Protein AF-A0A9D3WPE5-F1 (afdb_monomer)

Foldseek 3Di:
DDFDWDDDPHWTWTDDVPVQWIATPVPRDIDGHDDDPDDDDVVVCQCVQPLRRPQVPDDDPPDDDDDPPDPDDPPDDDDDPVDQKDKDWDDCNDPVVVVVVVVVCVPPPPVHDDDDTDIDIDGPVVCVVPVD

Solvent-accessible surface area (backbone atoms only — not comparable to full-atom values): 8786 Å² total; per-residue (Å²): 135,86,75,53,71,52,78,60,99,88,51,50,32,46,45,39,79,89,80,36,32,34,31,35,70,85,76,68,52,73,45,73,59,73,78,78,78,81,88,70,57,67,83,75,46,38,71,73,35,93,80,54,43,74,53,81,79,61,72,79,74,78,78,81,67,94,66,77,94,60,100,60,66,88,88,60,73,93,72,57,94,91,50,77,59,49,75,42,80,52,50,79,79,38,71,65,36,53,53,52,50,54,58,51,44,71,79,42,53,68,95,81,45,79,84,87,82,49,70,46,77,48,38,63,68,61,44,70,67,63,73,115

Structure (mmCIF, N/CA/C/O backbone):
data_AF-A0A9D3WPE5-F1
#
_entry.id   AF-A0A9D3WPE5-F1
#
loop_
_atom_site.group_PDB
_atom_site.id
_atom_site.type_symbol
_atom_site.label_atom_id
_atom_site.label_alt_id
_atom_site.label_comp_id
_atom_site.label_asym_id
_atom_site.label_entity_id
_atom_site.label_seq_id
_atom_site.pdbx_PDB_ins_code
_atom_site.Cartn_x
_atom_site.Cartn_y
_atom_site.Cartn_z
_atom_site.occupancy
_atom_site.B_iso_or_equiv
_atom_site.auth_seq_id
_atom_site.auth_comp_id
_atom_site.auth_asym_id
_atom_site.auth_atom_id
_atom_site.pdbx_PDB_model_num
ATOM 1 N N . MET A 1 1 ? -26.831 2.433 47.787 1.00 41.59 1 MET A N 1
ATOM 2 C CA . MET A 1 1 ? -26.526 2.507 46.340 1.00 41.59 1 MET A CA 1
ATOM 3 C C . MET A 1 1 ? -25.106 3.029 46.220 1.00 41.59 1 MET A C 1
ATOM 5 O O . MET A 1 1 ? -24.832 4.051 46.829 1.00 41.59 1 MET A O 1
ATOM 9 N N . LYS A 1 2 ? -24.181 2.284 45.605 1.00 42.91 2 LYS A N 1
ATOM 10 C CA . LYS A 1 2 ? -22.756 2.653 45.578 1.00 42.91 2 LYS A CA 1
ATOM 11 C C . LYS A 1 2 ? -22.420 3.275 44.226 1.00 42.91 2 LYS A C 1
ATOM 13 O O . LYS A 1 2 ? -22.313 2.552 43.241 1.00 42.91 2 LYS A O 1
ATOM 18 N N . ASP A 1 3 ? -22.268 4.593 44.201 1.00 51.12 3 ASP A N 1
ATOM 19 C CA . ASP A 1 3 ? -21.633 5.298 43.091 1.00 51.12 3 ASP A CA 1
ATOM 20 C C . ASP A 1 3 ? -20.124 5.026 43.150 1.00 51.12 3 ASP A C 1
ATOM 22 O O . ASP A 1 3 ? -19.488 5.237 44.185 1.00 51.12 3 ASP A O 1
ATOM 26 N N . LEU A 1 4 ? -19.547 4.510 42.062 1.00 59.88 4 LEU A N 1
ATOM 27 C CA . LEU A 1 4 ? -18.099 4.341 41.953 1.00 59.88 4 LEU A CA 1
ATOM 28 C C . LEU A 1 4 ? -17.489 5.640 41.419 1.00 59.88 4 LEU A C 1
ATOM 30 O O . LEU A 1 4 ? -17.793 6.064 40.303 1.00 59.88 4 LEU A O 1
ATOM 34 N N . ALA A 1 5 ? -16.606 6.248 42.206 1.00 59.03 5 ALA A N 1
ATOM 35 C CA . ALA A 1 5 ? -15.750 7.333 41.753 1.00 59.03 5 ALA A CA 1
ATOM 36 C C . ALA A 1 5 ? -14.421 6.742 41.267 1.00 59.03 5 ALA A C 1
ATOM 38 O O . ALA A 1 5 ? -13.717 6.084 42.033 1.00 59.03 5 ALA A O 1
ATOM 39 N N . LEU A 1 6 ? -14.077 6.965 39.998 1.00 58.16 6 LEU A N 1
ATOM 40 C CA . LEU A 1 6 ? -12.740 6.660 39.486 1.00 58.16 6 LEU A CA 1
ATOM 41 C C . LEU A 1 6 ? -11.900 7.938 39.510 1.00 58.16 6 LEU A C 1
ATOM 43 O O . LEU A 1 6 ? -12.308 8.971 38.972 1.00 58.16 6 LEU A O 1
ATOM 47 N N . MET A 1 7 ? -10.729 7.853 40.141 1.00 48.06 7 MET A N 1
ATOM 48 C CA . MET A 1 7 ? -9.728 8.916 40.184 1.00 48.06 7 MET A CA 1
ATOM 49 C C . MET A 1 7 ? -8.615 8.594 39.186 1.00 48.06 7 MET A C 1
ATOM 51 O O . MET A 1 7 ? -7.859 7.644 39.372 1.00 48.06 7 MET A O 1
ATOM 55 N N . THR A 1 8 ? -8.493 9.398 38.132 1.00 56.53 8 THR A N 1
ATOM 56 C CA . THR A 1 8 ? -7.325 9.386 37.239 1.00 56.53 8 THR A CA 1
ATOM 57 C C . THR A 1 8 ? -6.597 10.713 37.401 1.00 56.53 8 THR A C 1
ATOM 59 O O . THR A 1 8 ? -7.084 11.744 36.939 1.00 56.53 8 THR A O 1
ATOM 62 N N . CYS A 1 9 ? -5.480 10.666 38.128 1.00 57.72 9 CYS A N 1
ATOM 63 C CA . CYS A 1 9 ? -4.527 11.714 38.519 1.00 57.72 9 CYS A CA 1
ATOM 64 C C . CYS A 1 9 ? -5.035 13.081 39.024 1.00 57.72 9 CYS A C 1
ATOM 66 O O . CYS A 1 9 ? -4.479 13.516 40.015 1.00 57.72 9 CYS A O 1
ATOM 68 N N . TYR A 1 10 ? -6.058 13.744 38.473 1.00 69.62 10 TYR A N 1
ATOM 69 C CA . TYR A 1 10 ? -6.602 15.012 39.019 1.00 69.62 10 TYR A CA 1
ATOM 70 C C . TYR A 1 10 ? -8.077 15.276 38.662 1.00 69.62 10 TYR A C 1
ATOM 72 O O . TYR A 1 10 ? -8.604 1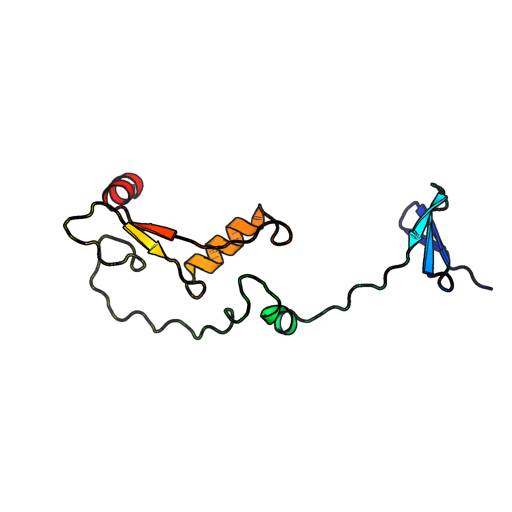6.347 38.948 1.00 69.62 10 TYR A O 1
ATOM 80 N N . ILE A 1 11 ? -8.769 14.323 38.030 1.00 73.62 11 ILE A N 1
ATOM 81 C CA . ILE A 1 11 ? -10.161 14.496 37.594 1.00 73.62 11 ILE A CA 1
ATOM 82 C C . ILE A 1 11 ? -11.008 13.374 38.187 1.00 73.62 11 ILE A C 1
ATOM 84 O O . ILE A 1 11 ? -10.705 12.194 37.999 1.00 73.62 11 ILE A O 1
ATOM 88 N N . ILE A 1 12 ? -12.065 13.760 38.905 1.00 84.38 12 ILE A N 1
ATOM 89 C CA . ILE A 1 12 ? -13.024 12.833 39.508 1.00 84.38 12 ILE A CA 1
ATOM 90 C C . ILE A 1 12 ? -14.193 12.652 38.543 1.00 84.38 12 ILE A C 1
ATOM 92 O O . ILE A 1 12 ? -14.808 13.627 38.098 1.00 84.38 12 ILE A O 1
ATOM 96 N N . TYR A 1 13 ? -14.509 11.398 38.238 1.00 86.50 13 TYR A N 1
ATOM 97 C CA . TYR A 1 13 ? -15.663 11.040 37.424 1.00 86.50 13 TYR A CA 1
ATOM 98 C C . TYR A 1 13 ? -16.709 10.314 38.264 1.00 86.50 13 TYR A C 1
ATOM 100 O O . TYR A 1 13 ? -16.379 9.399 39.017 1.00 86.50 13 TYR A O 1
ATOM 108 N N . GLN A 1 14 ? -17.975 10.694 38.090 1.00 89.94 14 GLN A N 1
ATOM 109 C CA . GLN A 1 14 ? -19.118 9.925 38.567 1.00 89.94 14 GLN A CA 1
ATOM 110 C C . GLN A 1 14 ? -19.566 8.966 37.466 1.00 89.94 14 GLN A C 1
ATOM 112 O O . GLN A 1 14 ? -19.884 9.389 36.351 1.00 89.94 14 GLN A O 1
ATOM 117 N N . LEU A 1 15 ? -19.611 7.677 37.790 1.00 89.12 15 LEU A N 1
ATOM 118 C CA . LEU A 1 15 ? -20.022 6.618 36.875 1.00 89.12 15 LEU A CA 1
ATOM 119 C C . LEU A 1 15 ? -21.427 6.141 37.207 1.00 89.12 15 LEU A C 1
ATOM 121 O O . LEU A 1 15 ? -21.656 5.560 38.264 1.00 89.12 15 LEU A O 1
ATOM 125 N N . ASN A 1 16 ? -22.353 6.325 36.271 1.00 88.94 16 ASN A N 1
ATOM 126 C CA . ASN A 1 16 ? -23.668 5.715 36.349 1.00 88.94 16 ASN A CA 1
ATOM 127 C C . ASN A 1 16 ? -23.706 4.494 35.429 1.00 88.94 16 ASN A C 1
ATOM 129 O O . ASN A 1 16 ? -23.977 4.601 34.233 1.00 88.94 16 ASN A O 1
ATOM 133 N N . LEU A 1 17 ? -23.424 3.321 35.999 1.00 85.31 17 LEU A N 1
ATOM 134 C CA . LEU A 1 17 ? -23.398 2.057 35.255 1.00 85.31 17 LEU A CA 1
ATOM 135 C C . LEU A 1 17 ? -24.789 1.636 34.760 1.00 85.31 17 LEU A C 1
ATOM 137 O O . LEU A 1 17 ? -24.892 0.970 33.737 1.00 85.31 17 LEU A O 1
ATOM 141 N N . ARG A 1 18 ? -25.859 2.039 35.459 1.00 86.94 18 ARG A N 1
ATOM 142 C CA . ARG A 1 18 ? -27.242 1.696 35.094 1.00 86.94 18 ARG A CA 1
ATOM 143 C C . ARG A 1 18 ? -27.731 2.505 33.899 1.00 86.94 18 ARG A C 1
ATOM 145 O O . ARG A 1 18 ? -28.374 1.964 33.011 1.00 86.94 18 ARG A O 1
ATOM 152 N N . ALA A 1 19 ? -27.438 3.800 33.904 1.00 87.00 19 ALA A N 1
ATOM 153 C CA . ALA A 1 19 ? -27.787 4.703 32.815 1.00 87.00 19 ALA A CA 1
ATOM 154 C C . ALA 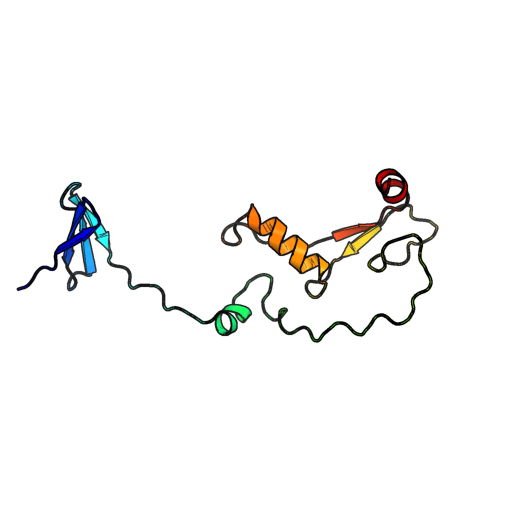A 1 19 ? -26.714 4.751 31.714 1.00 87.00 19 ALA A C 1
ATOM 156 O O . ALA A 1 19 ? -26.916 5.401 30.694 1.00 87.00 19 ALA A O 1
ATOM 157 N N . GLY A 1 20 ? -25.574 4.082 31.916 1.00 88.19 20 GLY A N 1
ATOM 158 C CA . GLY A 1 20 ? -24.519 3.955 30.919 1.00 88.19 20 GLY A CA 1
ATOM 159 C C . GLY A 1 20 ? -23.817 5.272 30.596 1.00 88.19 20 GLY A C 1
ATOM 160 O O . GLY A 1 20 ? -23.502 5.508 29.435 1.00 88.19 20 GLY A O 1
ATOM 161 N N . TYR A 1 21 ? -23.564 6.141 31.579 1.00 91.56 21 TYR A N 1
ATOM 162 C CA . TYR A 1 21 ? -22.827 7.392 31.360 1.00 91.56 21 TYR A CA 1
ATOM 163 C C . TYR A 1 21 ? -21.767 7.656 32.436 1.00 91.56 21 TYR A C 1
ATOM 165 O O . TYR A 1 21 ? -21.883 7.225 33.583 1.00 91.56 21 TYR A O 1
ATOM 173 N N . GLN A 1 22 ? -20.731 8.399 32.053 1.00 91.62 22 GLN A N 1
ATOM 174 C CA . GLN A 1 22 ? -19.786 9.040 32.963 1.00 91.62 22 GLN A CA 1
ATOM 175 C C . GLN A 1 22 ? -20.000 10.547 32.957 1.00 91.62 22 GLN A C 1
ATOM 177 O O . GLN A 1 22 ? -20.238 11.150 31.909 1.00 91.62 22 GLN A O 1
ATOM 182 N N . ARG A 1 23 ? -19.866 11.160 34.128 1.00 91.19 23 ARG A N 1
ATOM 183 C CA . ARG A 1 23 ? -19.902 12.607 34.313 1.00 91.19 23 ARG A CA 1
ATOM 184 C C . ARG A 1 23 ? -18.587 13.068 34.918 1.00 91.19 23 ARG A C 1
ATOM 186 O O . ARG A 1 23 ? -18.192 12.583 35.973 1.00 91.19 23 ARG A O 1
ATOM 193 N N . ASN A 1 24 ? -17.926 14.015 34.269 1.00 88.94 24 ASN A N 1
ATOM 194 C CA . ASN A 1 24 ? -16.781 14.706 34.845 1.00 88.94 24 ASN A CA 1
ATOM 195 C C . ASN A 1 24 ? -17.281 15.680 35.924 1.00 88.94 24 ASN A C 1
ATOM 197 O O . ASN A 1 24 ? -18.096 16.553 35.621 1.00 88.94 24 ASN A O 1
ATOM 201 N N . LEU A 1 25 ? -16.814 15.547 37.166 1.00 86.75 25 LEU A N 1
ATOM 202 C CA . LEU A 1 25 ? -17.265 16.409 38.264 1.00 86.75 25 LEU A CA 1
ATOM 203 C C . LEU A 1 25 ? -16.641 17.812 38.234 1.00 86.75 25 LEU A C 1
ATOM 205 O O . LEU A 1 25 ? -17.231 18.734 38.783 1.00 86.75 25 LEU A O 1
ATOM 209 N N . ALA A 1 26 ? -15.502 17.995 37.561 1.00 85.94 26 ALA A N 1
ATOM 210 C CA . ALA A 1 26 ? -14.849 19.297 37.420 1.00 85.94 26 ALA A CA 1
ATOM 211 C C . ALA A 1 26 ? -15.455 20.148 36.287 1.00 85.94 26 ALA A C 1
ATOM 213 O O . ALA A 1 26 ? -15.585 21.357 36.429 1.00 85.94 26 ALA A O 1
ATOM 214 N N . THR A 1 27 ? -15.835 19.530 35.161 1.00 86.12 27 THR A N 1
ATOM 215 C CA . THR A 1 27 ? -16.349 20.248 33.969 1.00 86.12 27 THR A CA 1
ATOM 216 C C . THR A 1 27 ? -17.848 20.074 33.730 1.00 86.12 27 THR A C 1
ATOM 218 O O . THR A 1 27 ? -18.409 20.722 32.853 1.00 86.12 27 THR A O 1
ATOM 221 N N . GLY A 1 28 ? -18.506 19.156 34.442 1.00 87.56 28 GLY A N 1
ATOM 222 C CA . GLY A 1 28 ? -19.916 18.815 34.236 1.00 87.56 28 GLY A CA 1
ATOM 223 C C . GLY A 1 28 ? -20.212 18.040 32.947 1.00 87.56 28 GLY A C 1
ATOM 224 O O . GLY A 1 28 ? -21.359 17.655 32.731 1.00 87.56 28 GLY A O 1
ATOM 225 N N . THR A 1 29 ? -19.207 17.774 32.107 1.00 89.94 29 THR A N 1
ATOM 226 C CA . THR A 1 29 ? -19.388 17.077 30.827 1.00 89.94 29 THR A CA 1
ATOM 227 C C . THR A 1 29 ? -19.831 15.628 31.029 1.00 89.94 29 THR A C 1
ATOM 229 O O . THR A 1 29 ? -19.264 14.893 31.843 1.00 89.94 29 THR A O 1
ATOM 232 N N . VAL A 1 30 ? -20.846 15.211 30.268 1.00 91.75 30 VAL A N 1
ATOM 233 C CA . VAL A 1 30 ? -21.396 13.850 30.294 1.00 91.75 30 VAL A CA 1
ATOM 234 C C . VAL A 1 30 ? -21.017 13.132 29.007 1.00 91.75 30 VAL A C 1
ATOM 236 O O . VAL A 1 30 ? -21.150 13.682 27.915 1.00 91.75 30 VAL A O 1
ATOM 239 N N . ARG A 1 31 ? -20.529 11.897 29.129 1.00 90.44 31 ARG A N 1
ATOM 240 C CA . ARG A 1 31 ? -20.219 11.025 27.992 1.00 90.44 31 ARG A CA 1
ATOM 241 C C . ARG A 1 31 ? -20.847 9.651 28.213 1.00 90.44 31 ARG A C 1
ATOM 243 O O . ARG A 1 31 ? -20.832 9.178 29.350 1.00 90.44 31 ARG A O 1
ATOM 250 N N . PRO A 1 32 ? -21.363 8.992 27.166 1.00 91.88 32 PRO A N 1
ATOM 251 C CA . PRO A 1 32 ? -21.817 7.615 27.287 1.00 91.88 32 PRO A CA 1
ATOM 252 C C . PRO A 1 32 ? -20.644 6.701 27.664 1.00 91.88 32 PRO A C 1
ATOM 254 O O . PRO A 1 32 ? -19.498 6.929 27.267 1.00 91.88 32 PRO A O 1
ATOM 257 N N . LEU A 1 33 ? -20.938 5.667 28.444 1.00 87.88 33 LEU A N 1
ATOM 258 C CA . LEU A 1 33 ? -20.015 4.582 28.731 1.00 87.88 33 LEU A CA 1
ATOM 259 C C . LEU A 1 33 ? -20.013 3.632 27.548 1.00 87.88 33 LEU A C 1
ATOM 261 O O . LEU A 1 33 ? -20.978 2.914 27.305 1.00 87.88 33 LEU A O 1
ATOM 265 N N . CYS A 1 34 ? -18.902 3.620 26.824 1.00 82.31 34 CYS A N 1
ATOM 266 C CA . CYS A 1 34 ? -18.657 2.613 25.811 1.00 82.31 34 CYS A CA 1
ATOM 267 C C . CYS A 1 34 ? -17.963 1.419 26.462 1.00 82.31 34 CYS A C 1
ATOM 269 O O . CYS A 1 34 ? -16.972 1.581 27.180 1.00 82.31 34 CYS A O 1
ATOM 271 N N . ALA A 1 35 ? -18.456 0.213 26.180 1.00 79.75 35 ALA A N 1
ATOM 272 C CA . ALA A 1 35 ? -17.697 -0.993 26.469 1.00 79.75 35 ALA A CA 1
ATOM 273 C C . ALA A 1 35 ? -16.337 -0.913 25.761 1.00 79.75 35 ALA A C 1
ATOM 275 O O . ALA A 1 35 ? -16.220 -0.360 24.661 1.00 79.75 35 ALA A O 1
ATOM 276 N N . ARG A 1 36 ? -15.296 -1.471 26.387 1.00 79.31 36 ARG A N 1
ATOM 277 C CA . ARG A 1 36 ? -14.010 -1.623 25.706 1.00 79.31 36 ARG A CA 1
ATOM 278 C C . ARG A 1 36 ? -14.247 -2.463 24.439 1.00 79.31 36 ARG A C 1
ATOM 280 O O . ARG A 1 36 ? -14.914 -3.494 24.545 1.00 79.31 36 ARG A O 1
ATOM 287 N N . PRO A 1 37 ? -13.711 -2.068 23.271 1.00 80.88 37 PRO A N 1
ATOM 288 C CA . PRO A 1 37 ? -13.759 -2.913 22.086 1.00 80.88 37 PRO A CA 1
ATOM 289 C C . PRO A 1 37 ? -13.237 -4.312 22.414 1.00 80.88 37 PRO A C 1
ATOM 291 O O . PRO A 1 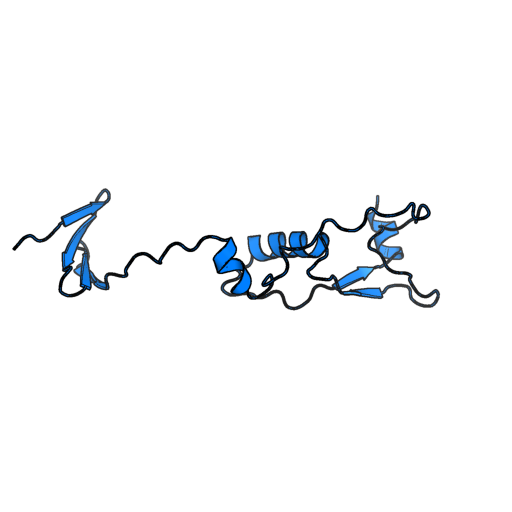37 ? -12.210 -4.450 23.086 1.00 80.88 37 PRO A O 1
ATOM 294 N N . ALA A 1 38 ? -13.948 -5.346 21.964 1.00 83.31 38 ALA A N 1
ATOM 295 C CA . ALA A 1 38 ? -13.491 -6.715 22.140 1.00 83.31 38 ALA A CA 1
ATOM 296 C C . ALA A 1 38 ? -12.149 -6.880 21.418 1.00 83.31 38 ALA A C 1
ATOM 298 O O . ALA A 1 38 ? -12.053 -6.648 20.211 1.00 83.31 38 ALA A O 1
ATOM 299 N N . PHE A 1 39 ? -11.108 -7.255 22.161 1.00 80.00 39 PHE A N 1
ATOM 300 C CA . PHE A 1 39 ? -9.819 -7.559 21.560 1.00 80.00 39 PHE A CA 1
ATOM 301 C C . PHE A 1 39 ? -9.981 -8.778 20.648 1.00 80.00 39 PHE A C 1
ATOM 303 O O . PHE A 1 39 ? -10.384 -9.849 21.102 1.00 80.00 39 PHE A O 1
ATOM 310 N N . ARG A 1 40 ? -9.678 -8.612 19.360 1.00 80.06 40 ARG A N 1
ATOM 311 C CA . ARG A 1 40 ? -9.626 -9.704 18.387 1.00 80.06 40 ARG A CA 1
ATOM 312 C C . ARG A 1 40 ? -8.169 -9.960 18.033 1.00 80.06 40 ARG A C 1
ATOM 314 O O . ARG A 1 40 ? -7.413 -9.019 17.799 1.00 80.06 40 ARG A O 1
ATOM 321 N N . ALA A 1 41 ? -7.780 -11.232 18.000 1.00 78.31 41 ALA A N 1
ATOM 322 C CA . ALA A 1 41 ? -6.441 -11.612 17.574 1.00 78.31 41 ALA A CA 1
ATOM 323 C C . ALA A 1 41 ? -6.180 -11.114 16.137 1.00 78.31 41 ALA A C 1
ATOM 325 O O . ALA A 1 41 ? -7.103 -11.161 15.319 1.00 78.31 41 ALA A O 1
ATOM 326 N N . PRO A 1 42 ? -4.943 -10.707 15.787 1.00 69.00 42 PRO A N 1
ATOM 327 C CA . PRO A 1 42 ? -4.613 -10.255 14.435 1.00 69.00 42 PRO A CA 1
ATOM 328 C C . PRO A 1 42 ? -5.053 -11.246 13.354 1.00 69.00 42 PRO A C 1
ATOM 330 O O . PRO A 1 42 ? -5.645 -10.835 12.364 1.00 69.00 42 PRO A O 1
ATOM 333 N N . ALA A 1 43 ? -4.873 -12.551 13.594 1.00 69.56 43 ALA A N 1
ATOM 334 C CA . ALA A 1 43 ? -5.299 -13.624 12.692 1.00 69.56 43 ALA A CA 1
ATOM 335 C C . ALA A 1 43 ? -6.802 -13.599 12.347 1.00 69.56 43 ALA A C 1
ATOM 337 O O . ALA A 1 43 ? -7.173 -13.946 11.232 1.00 69.56 43 ALA A O 1
ATOM 338 N N . LEU A 1 44 ? -7.659 -13.155 13.274 1.00 73.75 44 LEU A N 1
ATOM 339 C CA . LEU A 1 44 ? -9.103 -13.016 13.051 1.00 73.75 44 LEU A CA 1
ATOM 340 C C . LEU A 1 44 ? -9.472 -11.692 12.370 1.00 73.75 44 LEU A C 1
ATOM 342 O O . LEU A 1 44 ? -10.517 -11.607 11.736 1.00 73.75 44 LEU A O 1
ATOM 346 N N . LEU A 1 45 ? -8.634 -10.661 12.510 1.00 75.31 45 LEU A N 1
ATOM 347 C CA . LEU A 1 45 ? -8.830 -9.347 11.883 1.00 75.31 45 LEU A CA 1
ATOM 348 C C . LEU A 1 45 ? -8.298 -9.288 10.450 1.00 75.31 45 LEU A C 1
ATOM 350 O O . LEU A 1 45 ? -8.757 -8.478 9.653 1.00 75.31 45 LEU A O 1
ATOM 354 N N . LEU A 1 46 ? -7.345 -10.155 10.123 1.00 70.62 46 LEU A N 1
ATOM 355 C CA . LEU A 1 46 ? -6.735 -10.293 8.806 1.00 70.62 46 LEU A CA 1
ATOM 356 C C . LEU A 1 46 ? -7.729 -10.294 7.631 1.00 70.62 46 LEU A C 1
ATOM 358 O O . LEU A 1 46 ? -7.515 -9.508 6.710 1.00 70.62 46 LEU A O 1
ATOM 362 N N . PRO A 1 47 ? -8.804 -11.109 7.629 1.00 69.06 47 PRO A N 1
ATOM 363 C CA . PRO A 1 47 ? -9.768 -11.111 6.529 1.00 69.06 47 PRO A CA 1
ATOM 364 C C . PRO A 1 47 ? -10.578 -9.810 6.418 1.00 69.06 47 PRO A C 1
ATOM 366 O O . PRO A 1 47 ? -11.116 -9.520 5.351 1.00 69.06 47 PRO A O 1
ATOM 369 N N . GLU A 1 48 ? -10.643 -9.004 7.479 1.00 70.06 48 GLU A N 1
ATOM 370 C CA . GLU A 1 48 ? -11.329 -7.708 7.470 1.00 70.06 48 GLU A CA 1
ATOM 371 C C . GLU A 1 48 ? -10.422 -6.551 6.995 1.00 70.06 48 GLU A C 1
ATOM 373 O O . GLU A 1 48 ? -10.904 -5.436 6.778 1.00 70.06 48 GLU A O 1
ATOM 378 N N . LEU A 1 49 ? -9.118 -6.788 6.780 1.00 71.19 49 LEU A N 1
ATOM 379 C CA . LEU A 1 49 ? -8.195 -5.765 6.275 1.00 71.19 49 LEU A CA 1
ATOM 380 C C . LEU A 1 49 ? -8.495 -5.423 4.812 1.00 71.19 49 LEU A C 1
ATOM 382 O O . LEU A 1 49 ? -8.306 -6.229 3.909 1.00 71.19 49 LEU A O 1
ATOM 386 N N . ARG A 1 50 ? -8.882 -4.179 4.535 1.00 67.75 50 ARG A N 1
ATOM 387 C CA . ARG A 1 50 ? -9.356 -3.753 3.201 1.00 67.75 50 ARG A CA 1
ATOM 388 C C . ARG A 1 50 ? -8.349 -3.917 2.063 1.00 67.75 50 ARG A C 1
ATOM 390 O O . ARG A 1 50 ? -8.760 -3.989 0.903 1.00 67.75 50 ARG A O 1
ATOM 397 N N . THR A 1 51 ? -7.060 -3.897 2.383 1.00 68.31 51 THR A N 1
ATOM 398 C CA . THR A 1 51 ? -5.974 -3.891 1.390 1.00 68.31 51 THR A CA 1
ATOM 399 C C . THR A 1 51 ? -5.115 -5.152 1.457 1.00 68.31 51 THR A C 1
ATOM 401 O O . THR A 1 51 ? -4.522 -5.542 0.461 1.00 68.31 51 THR A O 1
ATOM 404 N N . LEU A 1 52 ? -5.064 -5.806 2.622 1.00 69.06 52 LEU A N 1
ATOM 405 C CA . LEU A 1 52 ? -4.217 -6.977 2.873 1.00 69.06 52 LEU A CA 1
ATOM 406 C C . LEU A 1 52 ? -5.019 -8.251 3.184 1.00 69.06 52 LEU A C 1
ATOM 408 O O . LEU A 1 52 ? -4.411 -9.267 3.533 1.00 69.06 52 LEU A O 1
ATOM 412 N N . SER A 1 53 ? -6.356 -8.214 3.084 1.00 62.97 53 SER A N 1
ATOM 413 C CA . SER A 1 53 ? -7.205 -9.386 3.327 1.00 62.97 53 SER A CA 1
ATOM 414 C C . SER A 1 53 ? -6.739 -10.560 2.468 1.00 62.97 53 SER A C 1
ATOM 416 O O . SER A 1 53 ? -6.621 -10.453 1.250 1.00 62.97 53 SER A O 1
ATOM 418 N N . GLY A 1 54 ? -6.390 -11.662 3.135 1.00 59.84 54 GLY A N 1
ATOM 419 C CA . GLY A 1 54 ? -5.949 -12.906 2.500 1.00 59.84 54 GLY A CA 1
ATOM 420 C C . GLY A 1 54 ? -4.462 -12.999 2.127 1.00 59.84 54 GLY A C 1
ATOM 421 O O . GLY A 1 54 ? -3.992 -14.103 1.874 1.00 59.84 54 GLY A O 1
ATOM 422 N N . SER A 1 55 ? -3.683 -11.908 2.148 1.00 59.25 55 SER A N 1
ATOM 423 C CA . SER A 1 55 ? -2.340 -11.884 1.527 1.00 59.25 55 SER A CA 1
ATOM 424 C C . SER A 1 55 ? -1.155 -12.187 2.469 1.00 59.25 55 SER A C 1
ATOM 426 O O . SER A 1 55 ? -0.020 -12.327 2.010 1.00 59.25 55 SER A O 1
ATOM 428 N N . LEU A 1 56 ? -1.344 -12.332 3.791 1.00 54.84 56 LEU A N 1
ATOM 429 C CA . LEU A 1 56 ? -0.210 -12.713 4.666 1.00 54.84 56 LEU A CA 1
ATOM 430 C C . LEU A 1 56 ? 0.146 -14.204 4.588 1.00 54.84 56 LEU A C 1
ATOM 432 O O . LEU A 1 56 ? 1.253 -14.570 4.976 1.00 54.84 56 LEU A O 1
ATOM 436 N N . ALA A 1 57 ? -0.741 -15.044 4.050 1.00 52.22 57 ALA A N 1
ATOM 437 C CA . ALA A 1 57 ? -0.489 -16.461 3.801 1.00 52.22 57 ALA A CA 1
ATOM 438 C C . ALA A 1 57 ? 0.201 -16.666 2.443 1.00 52.22 57 ALA A C 1
ATOM 440 O O . ALA A 1 57 ? -0.279 -17.418 1.602 1.00 52.22 57 ALA A O 1
ATOM 441 N N . LEU A 1 58 ? 1.312 -15.969 2.197 1.00 51.12 58 LEU A N 1
ATOM 442 C CA . LEU A 1 58 ? 2.132 -16.285 1.035 1.00 51.12 58 LEU A CA 1
ATOM 443 C C . LEU A 1 58 ? 3.223 -17.250 1.477 1.00 51.12 58 LEU A C 1
ATOM 445 O O . LEU A 1 58 ? 4.054 -16.910 2.324 1.00 51.12 58 LEU A O 1
ATOM 449 N N . ALA A 1 59 ? 3.188 -18.456 0.909 1.00 54.53 59 ALA A N 1
ATOM 450 C CA . ALA A 1 59 ? 4.313 -19.376 0.929 1.00 54.53 59 ALA A CA 1
ATOM 451 C C . ALA A 1 59 ? 5.599 -18.615 0.549 1.00 54.53 59 ALA A C 1
ATOM 453 O O . ALA A 1 59 ? 5.521 -17.646 -0.218 1.00 54.53 59 ALA A O 1
ATOM 454 N N . PRO A 1 60 ? 6.770 -19.005 1.089 1.00 55.09 60 PRO A N 1
ATOM 455 C CA . PRO A 1 60 ? 8.027 -18.387 0.690 1.00 55.09 60 PRO A CA 1
ATOM 456 C C . PRO A 1 60 ? 8.095 -18.361 -0.843 1.00 55.09 60 PRO A C 1
ATOM 458 O O . PRO A 1 60 ? 7.750 -19.370 -1.469 1.00 55.09 60 PRO A O 1
ATOM 461 N N . PRO A 1 61 ? 8.462 -17.218 -1.457 1.00 55.81 61 PRO A N 1
ATOM 462 C CA . PRO A 1 61 ? 8.591 -17.159 -2.904 1.00 55.81 61 PRO A CA 1
ATOM 463 C C . PRO A 1 61 ? 9.527 -18.291 -3.348 1.00 55.81 61 PRO A C 1
ATOM 465 O O . PRO A 1 61 ? 10.482 -18.591 -2.618 1.00 55.81 61 PRO A O 1
ATOM 468 N N . PRO A 1 62 ? 9.258 -18.946 -4.493 1.00 56.69 62 PRO A N 1
ATOM 469 C CA . PRO A 1 62 ? 10.174 -19.947 -5.018 1.00 56.69 62 PRO A CA 1
ATOM 470 C C . PRO A 1 62 ? 11.573 -19.333 -5.060 1.00 56.69 62 PRO A C 1
ATOM 472 O O . PRO A 1 62 ? 11.727 -18.179 -5.470 1.00 56.69 62 PRO A O 1
ATOM 475 N N . ALA A 1 63 ? 12.568 -20.076 -4.566 1.00 58.88 63 ALA A N 1
ATOM 476 C CA . ALA A 1 63 ? 13.951 -19.625 -4.589 1.00 58.88 63 ALA A CA 1
ATOM 477 C C . ALA A 1 63 ? 14.275 -19.167 -6.020 1.00 58.88 63 ALA A C 1
ATOM 479 O O . ALA A 1 63 ? 14.006 -19.931 -6.954 1.00 58.88 63 ALA A O 1
ATOM 480 N N . PRO A 1 64 ? 14.775 -17.933 -6.218 1.00 56.97 64 PRO A N 1
ATOM 481 C CA . PRO A 1 64 ? 15.129 -17.480 -7.550 1.00 56.97 64 PRO A CA 1
ATOM 482 C C . PRO A 1 64 ? 16.173 -18.455 -8.095 1.00 56.97 64 PRO A C 1
ATOM 484 O O . PRO A 1 64 ? 17.245 -18.627 -7.514 1.00 56.97 64 PRO A O 1
ATOM 487 N N . GLY A 1 65 ? 15.828 -19.157 -9.178 1.00 59.34 65 GLY A N 1
ATOM 488 C CA . GLY A 1 65 ? 16.820 -19.886 -9.961 1.00 59.34 65 GLY A CA 1
ATOM 489 C C . GLY A 1 65 ? 17.898 -18.906 -10.438 1.00 59.34 65 GLY A C 1
ATOM 490 O O . GLY A 1 65 ? 17.633 -17.704 -10.473 1.00 59.34 65 GLY A O 1
ATOM 491 N N . PRO A 1 66 ? 19.108 -19.374 -10.784 1.00 52.59 66 PRO A N 1
ATOM 492 C CA . PRO A 1 66 ? 20.191 -18.500 -11.218 1.00 52.59 66 PRO A CA 1
ATOM 493 C C . PRO A 1 66 ? 19.762 -17.738 -12.477 1.00 52.59 66 PRO A C 1
ATOM 495 O O . PRO A 1 66 ? 19.788 -18.262 -13.590 1.00 52.59 66 PRO A O 1
ATOM 498 N N . LEU A 1 67 ? 19.309 -16.503 -12.281 1.00 58.28 67 LEU A N 1
ATOM 499 C CA . LEU A 1 67 ? 19.017 -15.567 -13.349 1.00 58.28 67 LEU A CA 1
ATOM 500 C C . LEU A 1 67 ? 20.357 -14.999 -13.835 1.00 58.28 67 LEU A C 1
ATOM 502 O O . LEU A 1 67 ? 21.266 -14.798 -13.024 1.00 58.28 67 LEU A O 1
ATOM 506 N N . PRO A 1 68 ? 20.520 -14.759 -15.147 1.00 59.81 68 PRO A N 1
ATOM 507 C CA . PRO A 1 68 ? 21.717 -14.099 -15.654 1.00 59.81 68 PRO A CA 1
ATOM 508 C C . PRO A 1 68 ? 21.908 -12.766 -14.925 1.00 59.81 68 PRO A C 1
ATOM 510 O O . PRO A 1 68 ? 20.924 -12.108 -14.595 1.00 59.81 68 PRO A O 1
ATOM 513 N N . ALA A 1 69 ? 23.155 -12.362 -14.675 1.00 62.38 69 ALA A N 1
ATOM 514 C CA . ALA A 1 69 ? 23.452 -11.067 -14.073 1.00 62.38 69 ALA A CA 1
ATOM 515 C C . ALA A 1 69 ? 22.889 -9.951 -14.970 1.00 62.38 69 ALA A C 1
ATOM 517 O O . ALA A 1 69 ? 23.461 -9.630 -16.012 1.00 62.38 69 ALA A O 1
ATOM 518 N N . GLN A 1 70 ? 21.733 -9.402 -14.600 1.00 69.19 70 GLN A N 1
ATOM 519 C CA . GLN A 1 70 ? 21.116 -8.297 -15.322 1.00 69.19 70 GLN A CA 1
ATOM 520 C C . GLN A 1 70 ? 21.627 -6.968 -14.744 1.00 69.19 70 GLN A C 1
ATOM 522 O O . GLN A 1 70 ? 21.839 -6.865 -13.536 1.00 69.19 70 GLN A O 1
ATOM 527 N N . PRO A 1 71 ? 21.819 -5.927 -15.574 1.00 80.31 71 PRO A N 1
ATOM 528 C CA . PRO A 1 71 ? 22.289 -4.615 -15.115 1.00 80.31 71 PRO A CA 1
ATOM 529 C C . PRO A 1 71 ? 21.240 -3.834 -14.298 1.00 80.31 71 PRO A C 1
ATOM 531 O O . PRO A 1 71 ? 21.549 -2.771 -13.757 1.00 80.31 71 PRO A O 1
ATOM 534 N N . TYR A 1 72 ? 20.013 -4.357 -14.201 1.00 84.94 72 TYR A N 1
ATOM 535 C CA . TYR A 1 72 ? 18.868 -3.764 -13.510 1.00 84.94 72 TYR A CA 1
ATOM 536 C C . TYR A 1 72 ? 18.334 -4.712 -12.422 1.00 84.94 72 TYR A C 1
ATOM 538 O O . TYR A 1 72 ? 18.634 -5.906 -12.457 1.00 84.94 72 TYR A O 1
ATOM 546 N N . PRO A 1 73 ? 17.551 -4.209 -11.445 1.00 86.56 73 PRO A N 1
ATOM 547 C CA . PRO A 1 73 ? 17.011 -5.037 -10.370 1.00 86.56 73 PRO A CA 1
ATOM 548 C C . PRO A 1 73 ? 16.209 -6.236 -10.884 1.00 86.56 73 PRO A C 1
ATOM 550 O O . PRO A 1 73 ? 15.426 -6.100 -11.818 1.00 86.56 73 PRO A O 1
ATOM 553 N N . GLU A 1 74 ? 16.305 -7.372 -10.193 1.00 83.56 74 GLU A N 1
ATOM 554 C CA . GLU A 1 74 ? 15.603 -8.623 -10.544 1.00 83.56 74 GLU A CA 1
ATOM 555 C C . GLU A 1 74 ? 14.073 -8.481 -10.600 1.00 83.56 74 GLU A C 1
ATOM 557 O O . GLU A 1 74 ? 13.383 -9.267 -11.239 1.00 83.56 74 GLU A O 1
ATOM 562 N N . THR A 1 75 ? 13.522 -7.467 -9.929 1.00 84.06 75 THR A N 1
ATOM 563 C CA . THR A 1 75 ? 12.086 -7.165 -9.950 1.00 84.06 75 THR A CA 1
ATOM 564 C C . THR A 1 75 ? 11.647 -6.427 -11.218 1.00 84.06 75 THR A C 1
ATOM 566 O O . THR A 1 75 ? 10.452 -6.173 -11.403 1.00 84.06 75 THR A O 1
ATOM 569 N N . TRP A 1 76 ? 12.570 -6.017 -12.088 1.00 88.88 76 TRP A N 1
ATOM 570 C CA . TRP A 1 76 ? 12.232 -5.356 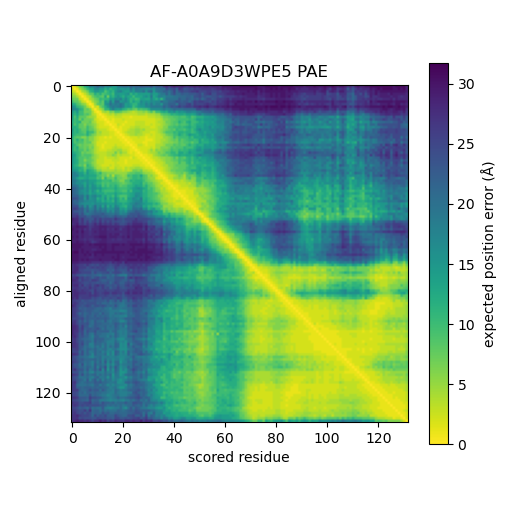-13.343 1.00 88.88 76 TRP A CA 1
ATOM 571 C C . TRP A 1 76 ? 11.765 -6.368 -14.387 1.00 88.88 76 TRP A C 1
ATOM 573 O O . TRP A 1 76 ? 12.215 -7.507 -14.435 1.00 88.88 76 TRP A O 1
ATOM 583 N N . GLY A 1 77 ? 10.806 -5.942 -15.206 1.00 85.06 77 GLY A N 1
ATOM 584 C CA . GLY A 1 77 ? 10.308 -6.742 -16.315 1.00 85.06 77 GLY A CA 1
ATOM 585 C C . GLY A 1 77 ? 11.131 -6.472 -17.573 1.00 85.06 77 GLY A C 1
ATOM 586 O O . GLY A 1 77 ? 11.809 -5.443 -17.648 1.00 85.06 77 GLY A O 1
ATOM 587 N N . PRO A 1 78 ? 11.047 -7.348 -18.586 1.00 83.75 78 PRO A N 1
ATOM 588 C CA . PRO A 1 78 ? 11.665 -7.084 -19.876 1.00 83.75 78 PRO A CA 1
ATOM 589 C C . PRO A 1 78 ? 11.090 -5.790 -20.463 1.00 83.75 78 PRO A C 1
ATOM 591 O O . PRO A 1 78 ? 9.874 -5.584 -20.473 1.00 83.75 78 PRO A O 1
ATOM 594 N N . LEU A 1 79 ? 11.970 -4.901 -20.917 1.00 84.69 79 LEU A N 1
ATOM 595 C CA . LEU A 1 79 ? 11.598 -3.671 -21.607 1.00 84.69 79 LEU A CA 1
ATOM 59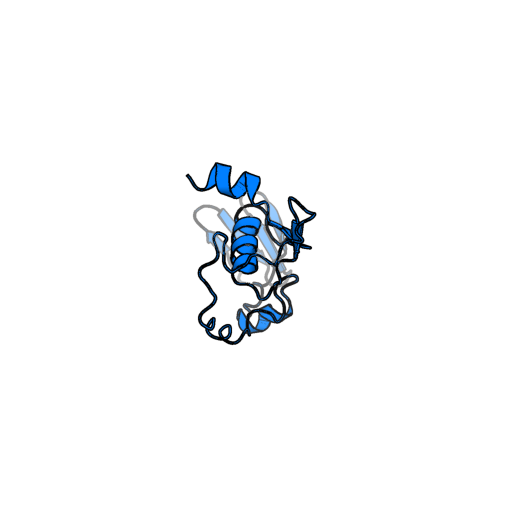6 C C . LEU A 1 79 ? 11.667 -3.925 -23.114 1.00 84.69 79 LEU A C 1
ATOM 598 O O . LEU A 1 79 ? 12.654 -4.469 -23.608 1.00 84.69 79 LEU A O 1
ATOM 602 N N . ALA A 1 80 ? 10.613 -3.556 -23.843 1.00 82.88 80 ALA A N 1
ATOM 603 C CA . ALA A 1 80 ? 10.635 -3.621 -25.300 1.00 82.88 80 ALA A CA 1
ATOM 604 C C . ALA A 1 80 ? 11.698 -2.648 -25.846 1.00 82.88 80 ALA A C 1
ATOM 606 O O . ALA A 1 80 ? 11.792 -1.535 -25.329 1.00 82.88 80 ALA A O 1
ATOM 607 N N . PRO A 1 81 ? 12.451 -3.013 -26.899 1.00 77.94 81 PRO A N 1
ATOM 608 C CA . PRO A 1 81 ? 13.554 -2.195 -27.417 1.00 77.94 81 PRO A CA 1
ATOM 609 C C . PRO A 1 81 ? 13.115 -0.818 -27.941 1.00 77.94 81 PRO A C 1
ATOM 611 O O . PRO A 1 81 ? 13.942 0.073 -28.078 1.00 77.94 81 PRO A O 1
ATOM 614 N N . GLU A 1 82 ? 11.822 -0.631 -28.210 1.00 84.06 82 GLU A N 1
ATOM 615 C CA . GLU A 1 82 ? 11.244 0.638 -28.668 1.00 84.06 82 GLU A CA 1
ATOM 616 C C . GLU A 1 82 ? 10.806 1.569 -27.525 1.00 84.06 82 GLU A C 1
ATOM 618 O O . GLU A 1 82 ? 10.384 2.696 -27.776 1.00 84.06 82 GLU A O 1
ATOM 623 N N . ARG A 1 83 ? 10.838 1.109 -26.266 1.00 84.69 83 ARG A N 1
ATOM 624 C CA . ARG A 1 83 ? 10.373 1.892 -25.114 1.00 84.69 83 ARG A CA 1
ATOM 625 C C . ARG A 1 83 ? 11.533 2.249 -24.203 1.0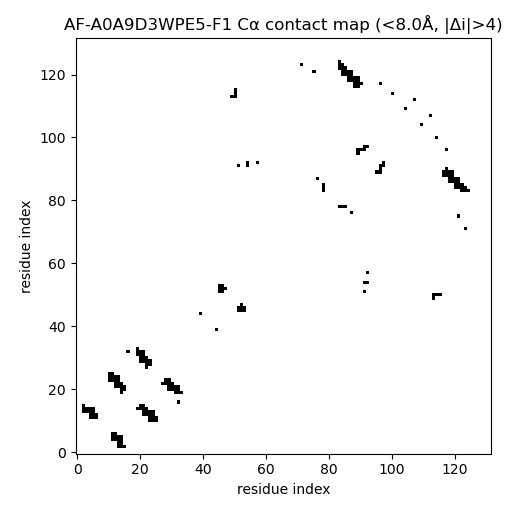0 84.69 83 ARG A C 1
ATOM 627 O O . ARG A 1 83 ? 12.204 1.369 -23.685 1.00 84.69 83 ARG A O 1
ATOM 634 N N . ASP A 1 84 ? 11.655 3.534 -23.887 1.00 87.62 84 ASP A N 1
ATOM 635 C CA . ASP A 1 84 ? 12.659 4.027 -22.933 1.00 87.62 84 ASP A CA 1
ATOM 636 C C . ASP A 1 84 ? 12.235 3.862 -21.466 1.00 87.62 84 ASP A C 1
ATOM 638 O O . ASP A 1 84 ? 13.051 3.968 -20.551 1.00 87.62 84 ASP A O 1
ATOM 642 N N . TRP A 1 85 ? 10.944 3.637 -21.206 1.00 92.56 85 TRP A N 1
ATOM 643 C CA . TRP A 1 85 ? 10.418 3.420 -19.860 1.00 92.56 85 TRP A CA 1
ATOM 644 C C . TRP A 1 85 ? 9.101 2.641 -19.875 1.00 92.56 85 TRP A C 1
ATOM 646 O O . TRP A 1 85 ? 8.341 2.658 -20.849 1.00 92.56 85 TRP A O 1
ATOM 656 N N . GLN A 1 86 ? 8.798 1.983 -18.756 1.00 93.38 86 GLN A N 1
ATOM 657 C CA . GLN A 1 86 ? 7.515 1.323 -18.541 1.00 93.38 86 GLN A CA 1
ATOM 658 C C . GLN A 1 86 ? 7.035 1.401 -17.092 1.00 93.38 86 GLN A C 1
ATOM 660 O O . GLN A 1 86 ? 7.803 1.672 -16.170 1.00 93.38 86 GLN A O 1
ATOM 665 N N . GLN A 1 87 ? 5.742 1.142 -16.894 1.00 93.62 87 GLN A N 1
ATOM 666 C CA . GLN A 1 87 ? 5.149 0.918 -15.578 1.00 93.62 87 GLN A CA 1
ATOM 667 C C . GLN A 1 87 ? 4.764 -0.549 -15.467 1.00 93.62 87 GLN A C 1
ATOM 669 O O . GLN A 1 87 ? 4.088 -1.077 -16.347 1.00 93.62 87 GLN A O 1
ATOM 674 N N . ALA A 1 88 ? 5.176 -1.185 -14.379 1.00 91.00 88 ALA A N 1
ATOM 675 C CA . ALA A 1 88 ? 4.770 -2.539 -14.043 1.00 91.00 88 ALA A CA 1
ATOM 676 C C . ALA A 1 88 ? 3.918 -2.508 -12.767 1.00 91.00 88 ALA A C 1
ATOM 678 O O . ALA A 1 88 ? 4.311 -1.841 -11.803 1.00 91.00 88 ALA A O 1
ATOM 679 N N . PRO A 1 89 ? 2.758 -3.184 -12.727 1.00 92.81 89 PRO A N 1
ATOM 680 C CA . PRO A 1 89 ? 1.973 -3.270 -11.505 1.00 92.81 89 PRO A CA 1
ATOM 681 C C . PRO A 1 89 ? 2.755 -4.058 -10.448 1.00 92.81 89 PRO A C 1
ATOM 683 O O . PRO A 1 89 ? 3.366 -5.082 -10.748 1.00 92.81 89 PRO A O 1
ATOM 686 N N . VAL A 1 90 ? 2.737 -3.573 -9.208 1.00 90.75 90 VAL A N 1
ATOM 687 C CA . VAL A 1 90 ? 3.319 -4.276 -8.060 1.00 90.75 90 VAL A CA 1
ATOM 688 C C . VAL A 1 90 ? 2.207 -5.086 -7.410 1.00 90.75 90 VAL A C 1
ATOM 690 O O . VAL A 1 90 ? 1.230 -4.519 -6.916 1.00 90.75 90 VAL A O 1
ATOM 693 N N . ALA A 1 91 ? 2.342 -6.408 -7.445 1.00 86.44 91 ALA A N 1
ATOM 694 C CA . ALA A 1 91 ? 1.372 -7.323 -6.856 1.00 86.44 91 ALA A CA 1
ATOM 695 C C . ALA A 1 91 ? 1.390 -7.221 -5.321 1.00 86.44 91 ALA A C 1
ATOM 697 O O . ALA A 1 91 ? 2.443 -6.968 -4.733 1.00 86.44 91 ALA A O 1
ATOM 698 N N . VAL A 1 92 ? 0.248 -7.436 -4.661 1.00 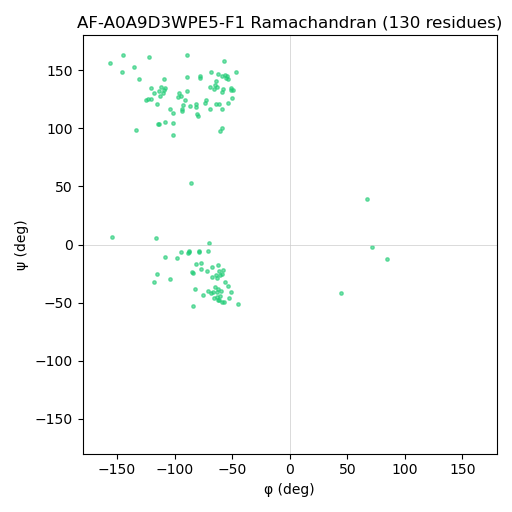83.19 92 VAL A N 1
ATOM 699 C CA . VAL A 1 92 ? 0.123 -7.329 -3.189 1.00 83.19 92 VAL A CA 1
ATOM 700 C C . VAL A 1 92 ? 0.982 -8.385 -2.478 1.00 83.19 92 VAL A C 1
ATOM 702 O O . VAL A 1 92 ? 1.465 -8.187 -1.361 1.00 83.19 92 VAL A O 1
ATOM 705 N N . GLU A 1 93 ? 1.225 -9.489 -3.175 1.00 81.88 93 GLU A N 1
ATOM 706 C CA . GLU A 1 93 ? 2.057 -10.623 -2.796 1.00 81.88 93 GLU A CA 1
ATOM 707 C C . GLU A 1 93 ? 3.556 -10.279 -2.823 1.00 81.88 93 GLU A C 1
ATOM 709 O O . GLU A 1 93 ? 4.360 -10.920 -2.145 1.00 81.88 93 GLU A O 1
ATOM 714 N N . GLU A 1 94 ? 3.956 -9.251 -3.579 1.00 83.81 94 GLU A N 1
ATOM 715 C CA . GLU A 1 94 ? 5.352 -8.846 -3.684 1.00 83.81 94 GLU A CA 1
ATOM 716 C C . GLU A 1 94 ? 5.836 -8.237 -2.359 1.00 83.81 94 GLU A C 1
ATOM 718 O O . GLU A 1 94 ? 5.197 -7.362 -1.764 1.00 83.81 94 GLU A O 1
ATOM 723 N N . ARG A 1 95 ? 7.041 -8.621 -1.915 1.00 84.31 95 ARG A N 1
ATOM 724 C CA . ARG A 1 95 ? 7.683 -8.015 -0.735 1.00 84.31 95 ARG A CA 1
ATOM 725 C C . ARG A 1 95 ? 7.769 -6.487 -0.850 1.00 84.31 95 ARG A C 1
ATOM 727 O O . ARG A 1 95 ? 7.606 -5.792 0.155 1.00 84.31 95 ARG A O 1
ATOM 734 N N . GLY A 1 96 ? 7.990 -5.974 -2.063 1.00 87.25 96 GLY A N 1
ATOM 735 C CA . GLY A 1 96 ? 8.012 -4.542 -2.359 1.00 87.25 96 GLY A CA 1
ATOM 736 C C . GLY A 1 96 ? 6.694 -3.840 -2.025 1.00 87.25 96 GLY A C 1
ATOM 737 O O . GLY A 1 96 ? 6.720 -2.767 -1.425 1.00 87.25 96 GLY A O 1
ATOM 738 N N . TYR A 1 97 ? 5.546 -4.465 -2.307 1.00 89.88 97 TYR A N 1
ATOM 739 C CA . TYR A 1 97 ? 4.236 -3.889 -1.999 1.00 89.88 97 TYR A CA 1
ATOM 740 C C . TYR A 1 97 ? 4.043 -3.702 -0.497 1.00 89.88 97 TYR A C 1
ATOM 742 O O . TYR A 1 97 ? 3.643 -2.628 -0.060 1.00 89.88 97 TYR A O 1
ATOM 750 N N . ARG A 1 98 ? 4.391 -4.709 0.316 1.00 85.38 98 ARG A N 1
ATOM 751 C CA . ARG A 1 98 ? 4.261 -4.629 1.784 1.00 85.38 98 ARG A CA 1
ATOM 752 C C . ARG A 1 98 ? 5.124 -3.523 2.383 1.00 85.38 98 ARG A C 1
ATOM 754 O O . ARG A 1 98 ? 4.696 -2.839 3.312 1.00 85.38 98 ARG A O 1
ATOM 761 N N . LEU A 1 99 ? 6.329 -3.337 1.847 1.00 89.31 99 LEU A N 1
ATOM 762 C CA . LEU A 1 99 ? 7.223 -2.269 2.284 1.00 89.31 99 LEU A CA 1
ATOM 763 C C . LEU A 1 99 ? 6.637 -0.894 1.938 1.00 89.31 99 LEU A C 1
ATOM 765 O O . LEU A 1 99 ? 6.570 -0.025 2.805 1.00 89.31 99 LEU A O 1
ATOM 769 N N . ILE A 1 100 ? 6.143 -0.726 0.709 1.00 91.75 100 ILE A N 1
ATOM 770 C CA . ILE A 1 100 ? 5.470 0.503 0.267 1.00 91.75 100 ILE A CA 1
ATOM 771 C C . ILE A 1 100 ? 4.227 0.771 1.120 1.00 91.75 100 ILE A C 1
ATOM 773 O O . ILE A 1 100 ? 4.046 1.889 1.593 1.00 91.75 100 ILE A O 1
ATOM 777 N N . TYR A 1 101 ? 3.418 -0.254 1.385 1.00 89.62 101 TYR A N 1
ATOM 778 C CA . TYR A 1 101 ? 2.228 -0.176 2.227 1.00 89.62 101 TYR A CA 1
ATOM 779 C C . TYR A 1 101 ? 2.555 0.322 3.639 1.00 89.62 101 TYR A C 1
ATOM 781 O O . TYR A 1 101 ? 1.937 1.267 4.129 1.00 89.62 101 TYR A O 1
ATOM 789 N N . GLY A 1 102 ? 3.567 -0.272 4.279 1.00 87.31 102 GLY A N 1
ATOM 790 C CA . GLY A 1 102 ? 4.009 0.129 5.613 1.00 87.31 102 GLY A CA 1
ATOM 791 C C . GLY A 1 102 ? 4.536 1.564 5.658 1.00 87.31 102 GLY A C 1
ATOM 792 O O . GLY A 1 102 ? 4.218 2.305 6.586 1.00 87.31 102 GLY A O 1
ATOM 793 N N . LEU A 1 103 ? 5.300 1.985 4.645 1.00 92.50 103 LEU A N 1
ATOM 794 C CA . LEU A 1 103 ? 5.797 3.360 4.546 1.00 92.50 103 LEU A CA 1
ATOM 795 C C . LEU A 1 103 ? 4.672 4.368 4.286 1.00 92.50 103 LEU A C 1
ATOM 797 O O . LEU A 1 103 ? 4.650 5.424 4.913 1.00 92.50 103 LEU A O 1
ATOM 801 N N . PHE A 1 104 ? 3.726 4.037 3.407 1.00 92.81 104 PHE A N 1
ATOM 802 C CA . PHE A 1 104 ? 2.582 4.884 3.082 1.00 92.81 104 PHE A CA 1
ATOM 803 C C . PHE A 1 104 ? 1.698 5.114 4.312 1.00 92.81 104 PHE A C 1
ATOM 805 O O . PHE A 1 104 ? 1.392 6.253 4.665 1.00 92.81 104 PHE A O 1
ATOM 812 N N . HIS A 1 105 ? 1.361 4.042 5.033 1.00 90.12 105 HIS A N 1
ATOM 813 C CA . HIS A 1 105 ? 0.496 4.141 6.206 1.00 90.12 105 HIS A CA 1
ATOM 814 C C . HIS A 1 105 ? 1.191 4.629 7.480 1.00 90.12 105 HIS A C 1
ATOM 816 O O . HIS A 1 105 ? 0.520 4.925 8.470 1.00 90.12 105 HIS A O 1
ATOM 822 N N . LYS A 1 106 ? 2.518 4.799 7.447 1.00 90.12 106 LYS A N 1
ATOM 823 C CA . LYS A 1 106 ? 3.261 5.473 8.518 1.00 90.12 106 LYS A CA 1
ATOM 824 C C . LYS A 1 106 ? 2.872 6.948 8.641 1.00 90.12 106 LYS A C 1
ATOM 826 O O . LYS A 1 106 ? 2.829 7.469 9.751 1.00 90.12 106 LYS A O 1
ATOM 831 N N . SER A 1 107 ? 2.611 7.619 7.521 1.00 92.88 107 SER A N 1
ATOM 832 C CA . SER A 1 107 ? 2.194 9.027 7.491 1.00 92.88 107 SER A CA 1
ATOM 833 C C . SER A 1 107 ? 0.700 9.199 7.217 1.00 92.88 107 SER A C 1
ATOM 835 O O . SER A 1 107 ? 0.101 10.157 7.704 1.00 92.88 107 SER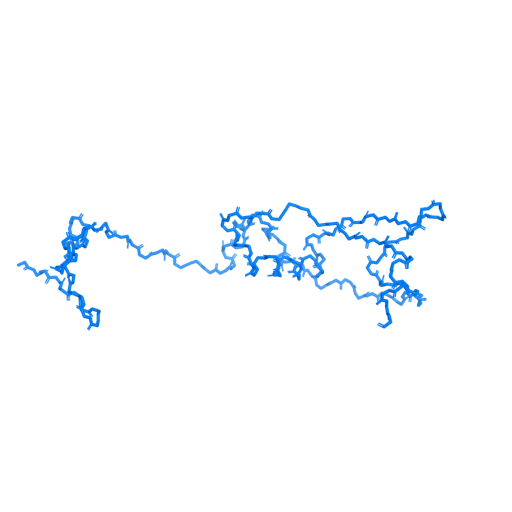 A O 1
ATOM 837 N N . LEU A 1 108 ? 0.081 8.279 6.471 1.00 90.81 108 LEU A N 1
ATOM 838 C CA . LEU A 1 108 ? -1.321 8.365 6.062 1.00 90.81 108 LEU A CA 1
ATOM 839 C C . LEU A 1 108 ? -2.154 7.243 6.701 1.00 90.81 108 LEU A C 1
ATOM 841 O O . LEU A 1 108 ? -2.103 6.104 6.243 1.00 90.81 108 LEU A O 1
ATOM 845 N N . PRO A 1 109 ? -2.965 7.520 7.736 1.00 85.75 109 PRO A N 1
ATOM 846 C CA . PRO A 1 109 ? -3.669 6.466 8.457 1.00 85.75 109 PRO A CA 1
ATOM 847 C C . PRO A 1 109 ? -4.661 5.718 7.558 1.00 85.75 109 PRO A C 1
ATOM 849 O O . PRO A 1 109 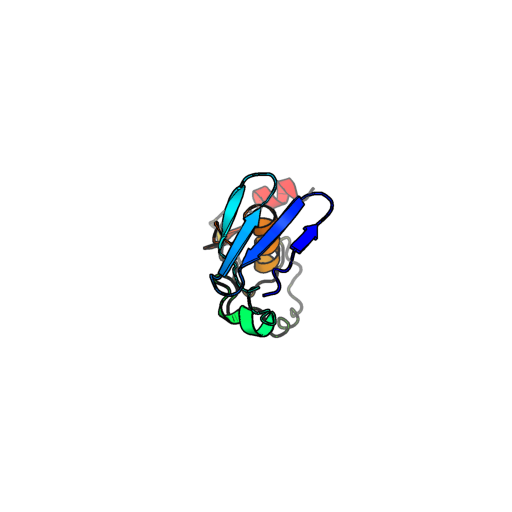? -5.470 6.331 6.855 1.00 85.75 109 PRO A O 1
ATOM 852 N N . GLU A 1 110 ? -4.655 4.388 7.657 1.00 82.12 110 GLU A N 1
ATOM 853 C CA . GLU A 1 110 ? -5.521 3.483 6.879 1.00 82.12 110 GLU A CA 1
ATOM 854 C C . GLU A 1 110 ? -7.023 3.751 7.097 1.00 82.12 110 GLU A C 1
ATOM 856 O O . GLU A 1 110 ? -7.851 3.525 6.219 1.00 82.12 110 GLU A O 1
ATOM 861 N N . ALA A 1 111 ? -7.389 4.319 8.251 1.00 80.00 111 ALA A N 1
ATOM 862 C CA . ALA A 1 111 ? -8.766 4.713 8.546 1.00 80.00 111 ALA A CA 1
ATOM 863 C C . ALA A 1 111 ? -9.318 5.782 7.582 1.00 80.00 111 ALA A C 1
ATOM 865 O O . ALA A 1 111 ? -10.535 5.916 7.458 1.00 80.00 111 ALA A O 1
ATOM 866 N N . ARG A 1 112 ? -8.441 6.560 6.933 1.00 86.31 112 ARG A N 1
ATOM 867 C CA . ARG A 1 112 ? -8.817 7.665 6.036 1.00 86.31 112 ARG A CA 1
ATOM 868 C C . ARG A 1 112 ? -8.350 7.467 4.603 1.00 86.31 112 ARG A C 1
ATOM 870 O O . ARG A 1 112 ? -9.024 7.927 3.690 1.00 86.31 112 ARG A O 1
ATOM 877 N N . TYR A 1 113 ? -7.215 6.807 4.411 1.00 86.06 113 TYR A N 1
ATOM 878 C CA . TYR A 1 113 ? -6.593 6.652 3.103 1.00 86.06 113 TYR A CA 1
ATOM 879 C C . TYR A 1 113 ? -6.468 5.177 2.766 1.00 86.06 113 TYR A C 1
ATOM 881 O O . TYR A 1 113 ? -6.037 4.385 3.600 1.00 86.06 113 TYR A O 1
ATOM 889 N N . ARG A 1 114 ? -6.824 4.817 1.534 1.00 87.69 114 ARG A N 1
ATOM 890 C CA . ARG A 1 114 ? -6.709 3.455 1.014 1.00 87.69 114 ARG A CA 1
ATOM 891 C C . ARG A 1 114 ? -5.742 3.449 -0.160 1.00 87.69 114 ARG A C 1
ATOM 893 O O . ARG A 1 114 ? -5.882 4.259 -1.071 1.00 87.69 114 ARG A O 1
ATOM 900 N N . LEU A 1 115 ? -4.785 2.528 -0.136 1.00 87.88 115 LEU A N 1
ATOM 901 C CA . LEU A 1 115 ? -3.871 2.315 -1.251 1.00 87.88 115 LEU A CA 1
ATOM 902 C C . LEU A 1 115 ? -4.567 1.454 -2.312 1.00 87.88 115 LEU A C 1
ATOM 904 O O . LEU A 1 115 ? -4.865 0.290 -2.061 1.00 87.88 115 LEU A O 1
ATOM 908 N N . GLU A 1 116 ? -4.865 2.025 -3.480 1.00 87.88 116 GLU A N 1
ATOM 909 C CA . GLU A 1 116 ? -5.578 1.292 -4.536 1.00 87.88 116 GLU A CA 1
ATOM 910 C C . GLU A 1 116 ? -4.643 0.453 -5.403 1.00 87.88 116 GLU A C 1
ATOM 912 O O . GLU A 1 116 ? -4.867 -0.740 -5.601 1.00 87.88 116 GLU A O 1
ATOM 917 N N . ARG A 1 117 ? -3.599 1.079 -5.953 1.00 89.62 117 ARG A N 1
ATOM 918 C CA . ARG A 1 117 ? -2.654 0.445 -6.876 1.00 89.62 117 ARG A CA 1
ATOM 919 C C . ARG A 1 117 ? -1.264 1.011 -6.665 1.00 89.62 117 ARG A C 1
ATOM 921 O O . ARG A 1 117 ? -1.103 2.186 -6.345 1.00 89.62 117 ARG A O 1
ATOM 928 N N . VAL A 1 118 ? -0.268 0.171 -6.902 1.00 93.38 118 VAL A N 1
ATOM 929 C CA . VAL A 1 118 ? 1.140 0.555 -6.882 1.00 93.38 118 VAL A CA 1
ATOM 930 C C . VAL A 1 118 ? 1.735 0.191 -8.233 1.00 93.38 118 VAL A C 1
ATOM 932 O O . VAL A 1 118 ? 1.640 -0.954 -8.672 1.00 93.38 118 VAL A O 1
ATOM 935 N N . TRP A 1 119 ? 2.344 1.176 -8.884 1.00 94.75 119 TRP A N 1
ATOM 936 C CA . TRP A 1 119 ? 3.018 1.007 -10.165 1.00 94.75 119 TRP A CA 1
ATOM 937 C C . TRP A 1 119 ? 4.509 1.266 -9.979 1.00 94.75 119 TRP A C 1
ATOM 939 O O . TRP A 1 119 ? 4.917 2.346 -9.553 1.00 94.75 119 TRP A O 1
ATOM 949 N N . ARG A 1 120 ? 5.328 0.267 -10.302 1.00 94.12 120 ARG A N 1
ATOM 950 C CA . ARG A 1 120 ? 6.783 0.386 -10.345 1.00 94.12 120 ARG A CA 1
ATOM 951 C C . ARG A 1 120 ? 7.173 1.017 -11.673 1.00 94.12 120 ARG A C 1
ATOM 953 O O . ARG A 1 120 ? 6.922 0.444 -12.731 1.00 94.12 120 ARG A O 1
ATOM 960 N N . VAL A 1 121 ? 7.805 2.183 -11.607 1.00 94.62 121 VAL A N 1
ATOM 961 C CA . VAL A 1 121 ? 8.389 2.842 -12.778 1.00 94.62 121 VAL A CA 1
ATOM 962 C C . VAL A 1 121 ? 9.747 2.210 -13.064 1.00 94.62 121 VAL A C 1
ATOM 964 O O . VAL A 1 121 ? 10.634 2.219 -12.214 1.00 94.62 121 VAL A O 1
ATOM 967 N N . GLN A 1 122 ? 9.896 1.658 -14.262 1.00 93.56 122 GLN A N 1
ATOM 968 C CA . GLN A 1 122 ? 11.135 1.083 -14.770 1.00 93.56 122 GLN A CA 1
ATOM 969 C C . GLN A 1 122 ? 11.663 2.023 -15.846 1.00 93.56 122 GLN A C 1
ATOM 971 O O . GLN A 1 122 ? 11.093 2.115 -16.933 1.00 93.56 122 GLN A O 1
ATOM 976 N N . ASN A 1 123 ? 12.707 2.773 -15.512 1.00 93.94 123 ASN A N 1
ATOM 977 C CA . ASN A 1 123 ? 13.335 3.729 -16.413 1.00 93.94 123 ASN A CA 1
ATOM 978 C C . ASN A 1 123 ? 14.859 3.535 -16.344 1.00 93.94 123 ASN A C 1
ATOM 980 O O . ASN A 1 123 ? 15.479 4.026 -15.396 1.00 93.94 123 ASN A O 1
ATOM 984 N N . PRO A 1 124 ? 15.450 2.808 -17.310 1.00 90.81 124 PRO A N 1
ATOM 985 C CA . PRO A 1 124 ? 16.888 2.567 -17.382 1.00 90.81 124 PRO A CA 1
ATOM 986 C C . PRO A 1 124 ? 17.723 3.848 -17.335 1.00 90.81 124 PRO A C 1
ATOM 988 O O . PRO A 1 124 ? 18.653 3.943 -16.542 1.00 90.81 124 PRO A O 1
ATOM 991 N N . PHE A 1 125 ? 17.341 4.867 -18.110 1.00 91.25 125 PHE A N 1
ATOM 992 C CA . PHE A 1 125 ? 18.082 6.125 -18.200 1.00 91.25 125 PHE A CA 1
ATOM 993 C C . PHE A 1 125 ? 18.156 6.857 -16.853 1.00 91.25 125 PHE A C 1
ATOM 995 O O . PHE A 1 125 ? 19.228 7.280 -16.416 1.00 91.25 125 PHE A O 1
ATOM 1002 N N . LEU A 1 126 ? 17.019 6.991 -16.162 1.00 93.19 126 LEU A N 1
ATOM 1003 C CA . LEU A 1 126 ? 16.980 7.599 -14.833 1.00 93.19 126 LEU A CA 1
ATOM 1004 C C . LEU A 1 126 ? 17.710 6.724 -13.815 1.00 93.19 126 LEU A C 1
ATOM 1006 O O . LEU A 1 126 ? 18.457 7.248 -12.995 1.00 93.19 126 LEU A O 1
ATOM 1010 N N . TRP A 1 127 ? 17.549 5.404 -13.876 1.00 92.31 127 TRP A N 1
ATOM 1011 C CA . TRP A 1 127 ? 18.261 4.496 -12.983 1.00 92.31 127 TRP A CA 1
ATOM 1012 C C . TRP A 1 127 ? 19.777 4.644 -13.109 1.00 92.31 127 TRP A C 1
ATOM 1014 O O . TRP A 1 127 ? 20.454 4.863 -12.109 1.00 92.31 127 TRP A O 1
ATOM 1024 N N . ASP A 1 128 ? 20.310 4.628 -14.330 1.00 90.94 128 ASP A N 1
ATOM 1025 C CA . ASP A 1 128 ? 21.742 4.790 -14.589 1.00 90.94 128 ASP A CA 1
ATOM 1026 C C . ASP A 1 128 ? 22.272 6.161 -14.153 1.00 90.94 128 ASP A C 1
ATOM 1028 O O . ASP A 1 128 ? 23.427 6.281 -13.736 1.00 90.94 128 ASP A O 1
ATOM 1032 N N . LYS A 1 129 ? 21.417 7.189 -14.178 1.00 93.75 129 LYS A N 1
ATOM 1033 C CA . LYS A 1 129 ? 21.730 8.513 -13.636 1.00 93.75 129 LYS A CA 1
ATOM 1034 C C . LYS A 1 129 ? 21.799 8.526 -12.103 1.00 93.75 129 LYS A C 1
ATOM 1036 O O . LYS A 1 129 ? 22.663 9.210 -11.558 1.00 93.75 129 LYS A O 1
ATOM 1041 N N . TYR A 1 130 ? 20.902 7.811 -11.420 1.00 93.62 130 TYR A N 1
ATOM 1042 C CA . TYR A 1 130 ? 20.736 7.861 -9.959 1.00 93.62 130 TYR A CA 1
ATOM 1043 C C . TYR A 1 130 ? 21.432 6.738 -9.184 1.00 93.62 130 TYR A C 1
ATOM 1045 O O . TYR A 1 130 ? 21.544 6.846 -7.970 1.00 93.62 130 TYR A O 1
ATOM 1053 N N . LYS A 1 131 ? 21.928 5.687 -9.843 1.00 85.75 131 LYS A N 1
ATOM 1054 C CA . LYS A 1 131 ? 22.606 4.557 -9.181 1.00 85.75 131 LYS A CA 1
ATOM 1055 C C . LYS A 1 131 ? 23.993 4.879 -8.594 1.00 85.75 131 LYS A C 1
ATOM 1057 O O . LYS A 1 131 ? 24.661 3.954 -8.140 1.00 85.75 131 LYS A O 1
ATOM 1062 N N . ARG A 1 132 ? 24.453 6.131 -8.706 1.00 73.94 132 ARG A N 1
ATOM 1063 C CA . ARG A 1 132 ? 25.785 6.582 -8.271 1.00 73.94 132 ARG A CA 1
ATOM 1064 C C . ARG A 1 132 ? 25.881 6.719 -6.759 1.00 73.94 132 ARG A C 1
ATOM 1066 O O . ARG A 1 132 ? 24.896 7.198 -6.159 1.00 73.94 132 ARG A O 1
#

Nearest PDB structures (foldseek):
  9bks-assembly1_A  TM=7.557E-01  e=2.322E-01  Homo sapiens

Radius of gyration: 26.26 Å; Cα contacts (8 Å, |Δi|>4): 112; chains: 1; bounding box: 54×40×75 Å

pLDDT: mean 79.46, std 13.67, range [41.59, 94.75]

Sequence (132 aa):
MKDLALMTCYIIYQLNLRAGYQRNLATGTVRPLCARPAFRAPALLLPELRTLSGSLALAPPPAPGPLPAQPYPETWGPLAPERDWQQAPVAVEERGYRLIYGLFHKSLPEARYRLERVWRVQNPFLWDKYKR

Mean predicted aligned error: 14.07 Å

Secondary structure (DSSP, 8-state):
--PEEEEETTEEEEEETTTTEEEETTT--EEE-PPPPPP--HHHHGGG-TTTTTTT-PPPPPPPP-----SS-TTPPPPPTT-S-EEEE--TTSHHHHHHHHHHHHHS-TTT------EEEE-HHHHHHH--

Organism: NCBI:txid74926

InterPro domains:
  IPR012317 Poly(ADP-ribose) polymerase, catalytic domain [PS51059] (72-132)
  IPR051712 Mono-ADP-ribosyltransferase and antiviral protein [PTHR45740] (12-132)